Protein AF-A0A932EL32-F1 (afdb_monomer_lite)

Structure (mmCIF, N/CA/C/O backbone):
data_AF-A0A932EL32-F1
#
_entry.id   AF-A0A932EL32-F1
#
loop_
_atom_site.group_PDB
_atom_site.id
_atom_site.type_symbol
_atom_site.label_atom_id
_atom_site.label_alt_id
_atom_site.label_comp_id
_atom_site.label_asym_id
_atom_site.label_entity_id
_atom_site.label_seq_id
_atom_site.pdbx_PDB_ins_code
_atom_site.Cartn_x
_atom_site.Cartn_y
_atom_site.Cartn_z
_atom_site.occupancy
_atom_site.B_iso_or_equiv
_atom_site.auth_seq_id
_atom_site.auth_comp_id
_atom_site.auth_asym_id
_atom_site.auth_atom_id
_atom_site.pdbx_PDB_model_num
ATOM 1 N N . MET A 1 1 ? -5.445 -4.408 16.169 1.00 90.12 1 MET A N 1
ATOM 2 C CA . MET A 1 1 ? -6.306 -3.646 15.232 1.00 90.12 1 MET A CA 1
ATOM 3 C C . MET A 1 1 ? -6.208 -4.266 13.842 1.00 90.12 1 MET A C 1
ATOM 5 O O . MET A 1 1 ? -5.238 -4.963 13.579 1.00 90.12 1 MET A O 1
ATOM 9 N N . LYS A 1 2 ? -7.205 -4.061 12.970 1.00 89.75 2 LYS A N 1
ATOM 10 C CA . LYS A 1 2 ? -7.110 -4.431 11.548 1.00 89.75 2 LYS A CA 1
ATOM 11 C C . LYS A 1 2 ? -6.819 -3.185 10.725 1.00 89.75 2 LYS A C 1
ATOM 13 O O . LYS A 1 2 ? -7.585 -2.228 10.803 1.00 89.75 2 LYS A O 1
ATOM 18 N N . ILE A 1 3 ? -5.738 -3.203 9.954 1.00 90.81 3 ILE A N 1
ATOM 19 C CA . ILE A 1 3 ? -5.287 -2.069 9.146 1.00 90.81 3 ILE A CA 1
ATOM 20 C C . ILE A 1 3 ? -5.309 -2.483 7.677 1.00 90.81 3 ILE A C 1
ATOM 22 O O . ILE A 1 3 ? -4.578 -3.377 7.256 1.00 90.81 3 ILE A O 1
ATOM 26 N N . GLY A 1 4 ? -6.161 -1.828 6.892 1.00 90.62 4 GLY A N 1
ATOM 27 C CA . GLY A 1 4 ? -6.173 -1.966 5.440 1.00 90.62 4 GLY A CA 1
ATOM 28 C C . GLY A 1 4 ? -5.392 -0.833 4.786 1.00 90.62 4 GLY A C 1
ATOM 29 O O . GLY A 1 4 ? -5.727 0.328 5.002 1.00 90.62 4 GLY A O 1
ATOM 30 N N . ILE A 1 5 ? -4.383 -1.156 3.977 1.00 91.25 5 ILE A N 1
ATOM 31 C CA . ILE A 1 5 ? -3.549 -0.167 3.279 1.00 91.25 5 ILE A CA 1
ATOM 32 C C . ILE A 1 5 ? -3.754 -0.310 1.771 1.00 91.25 5 ILE A C 1
ATOM 34 O O . ILE A 1 5 ? -3.609 -1.400 1.218 1.00 91.25 5 ILE A O 1
ATOM 38 N N . ASP A 1 6 ? -4.069 0.793 1.090 1.00 90.94 6 ASP A N 1
ATOM 39 C CA . ASP A 1 6 ? -4.082 0.839 -0.374 1.00 90.94 6 ASP A CA 1
ATOM 40 C C . ASP A 1 6 ? -2.641 0.848 -0.901 1.00 90.94 6 ASP A C 1
ATOM 42 O O . ASP A 1 6 ? -1.943 1.858 -0.853 1.00 90.94 6 ASP A O 1
ATOM 46 N N . ALA A 1 7 ? -2.202 -0.307 -1.391 1.00 91.38 7 ALA A N 1
ATOM 47 C CA . ALA A 1 7 ? -0.885 -0.547 -1.962 1.00 91.38 7 ALA A CA 1
ATOM 48 C C . ALA A 1 7 ? -0.936 -0.611 -3.499 1.00 91.38 7 ALA A C 1
ATOM 50 O O . ALA A 1 7 ? -0.020 -1.132 -4.130 1.00 91.38 7 ALA A O 1
ATOM 51 N N . SER A 1 8 ? -1.981 -0.060 -4.133 1.00 88.56 8 SER A N 1
ATOM 52 C CA . SER A 1 8 ? -2.166 -0.122 -5.592 1.00 88.56 8 SER A CA 1
ATOM 53 C C . SER A 1 8 ? -1.082 0.585 -6.420 1.00 88.56 8 SER A C 1
ATOM 55 O O . SER A 1 8 ? -1.091 0.454 -7.641 1.00 88.56 8 SER A O 1
ATOM 57 N N . ARG A 1 9 ? -0.166 1.318 -5.771 1.00 87.25 9 ARG A N 1
ATOM 58 C CA . ARG A 1 9 ? 1.004 1.993 -6.367 1.00 87.25 9 ARG A CA 1
ATOM 59 C C . ARG A 1 9 ? 2.344 1.557 -5.764 1.00 87.25 9 ARG A C 1
ATOM 61 O O . ARG A 1 9 ? 3.354 2.212 -5.983 1.00 87.25 9 ARG A O 1
ATOM 68 N N . TYR A 1 10 ? 2.343 0.514 -4.937 1.00 83.56 10 TYR A N 1
ATOM 69 C CA . TYR A 1 10 ? 3.474 0.186 -4.071 1.00 83.56 10 TYR A CA 1
ATOM 70 C C . TYR A 1 10 ? 4.678 -0.413 -4.812 1.00 83.56 10 TYR A C 1
ATOM 72 O O . TYR A 1 10 ? 5.763 -0.378 -4.262 1.00 83.56 10 TYR A O 1
ATOM 80 N N . ALA A 1 11 ? 4.539 -0.935 -6.031 1.00 74.12 11 ALA A N 1
ATOM 81 C CA . ALA A 1 11 ? 5.648 -1.556 -6.765 1.00 74.12 11 ALA A CA 1
ATOM 82 C C . ALA A 1 11 ? 5.370 -1.577 -8.277 1.00 74.12 11 ALA A C 1
ATOM 84 O O . ALA A 1 11 ? 5.360 -2.632 -8.897 1.00 74.12 11 ALA A O 1
ATOM 85 N N . ASP A 1 12 ? 5.054 -0.418 -8.855 1.00 78.75 12 ASP A N 1
ATOM 86 C CA . ASP A 1 12 ? 4.825 -0.313 -10.301 1.00 78.75 12 ASP A CA 1
ATOM 87 C C . ASP A 1 12 ? 6.167 -0.388 -11.054 1.00 78.75 12 ASP A C 1
ATOM 89 O O . ASP A 1 12 ? 7.103 0.340 -10.716 1.00 78.75 12 ASP A O 1
ATOM 93 N N . GLU A 1 13 ? 6.266 -1.233 -12.086 1.00 74.94 13 GLU A N 1
ATOM 94 C CA . GLU A 1 13 ? 7.459 -1.338 -12.946 1.00 74.94 13 GLU A CA 1
ATOM 95 C C . GLU A 1 13 ? 7.820 0.001 -13.611 1.00 74.94 13 GLU A C 1
ATOM 97 O O . GLU A 1 13 ? 8.980 0.255 -13.936 1.00 74.94 13 GLU A O 1
ATOM 102 N N . LYS A 1 14 ? 6.829 0.884 -13.796 1.00 80.56 14 LYS A N 1
ATOM 103 C CA . LYS A 1 14 ? 6.990 2.230 -14.364 1.00 80.56 14 LYS A CA 1
ATOM 104 C C . LYS A 1 14 ? 6.810 3.306 -13.295 1.00 80.56 14 LYS A C 1
ATOM 106 O O . LYS A 1 14 ? 6.098 4.289 -13.507 1.00 80.56 14 LYS A O 1
ATOM 111 N N . ALA A 1 15 ? 7.446 3.116 -12.141 1.00 80.12 15 ALA A N 1
ATOM 112 C CA . ALA A 1 15 ? 7.334 4.030 -11.012 1.00 80.12 15 ALA A CA 1
ATOM 113 C C . ALA A 1 15 ? 7.717 5.476 -11.379 1.00 80.12 15 ALA A C 1
ATOM 115 O O . ALA A 1 15 ? 8.838 5.759 -11.808 1.00 80.12 15 ALA A O 1
ATOM 116 N N . THR A 1 16 ? 6.792 6.411 -11.144 1.00 85.94 16 THR A N 1
ATOM 117 C CA . THR A 1 16 ? 7.073 7.852 -11.132 1.00 85.94 16 THR A CA 1
ATOM 118 C C . THR A 1 16 ? 7.277 8.327 -9.690 1.00 85.94 16 THR A C 1
ATOM 120 O O . THR A 1 16 ? 7.287 7.529 -8.751 1.00 85.94 16 THR A O 1
ATOM 123 N N . GLY A 1 17 ? 7.422 9.638 -9.471 1.00 85.81 17 GLY A N 1
ATOM 124 C CA . GLY A 1 17 ? 7.597 10.194 -8.124 1.00 85.81 17 GLY A CA 1
ATOM 125 C C . GLY A 1 17 ? 6.494 9.798 -7.129 1.00 85.81 17 GLY A C 1
ATOM 126 O O . GLY A 1 17 ? 6.774 9.634 -5.944 1.00 85.81 17 GLY A O 1
ATOM 127 N N . VAL A 1 18 ? 5.254 9.582 -7.589 1.00 87.94 18 VAL A N 1
ATOM 128 C CA . VAL A 1 18 ? 4.139 9.206 -6.699 1.00 87.94 18 VAL A CA 1
ATOM 129 C C . VAL A 1 18 ? 4.225 7.745 -6.254 1.00 87.94 18 VAL A C 1
ATOM 131 O O . VAL A 1 18 ? 3.936 7.429 -5.099 1.00 87.94 18 VAL A O 1
ATOM 134 N N . GLU A 1 19 ? 4.625 6.847 -7.149 1.00 89.00 19 GLU A N 1
ATOM 135 C CA . GLU A 1 19 ? 4.834 5.432 -6.842 1.00 89.00 19 GLU A CA 1
ATOM 136 C C . GLU A 1 19 ? 6.030 5.272 -5.893 1.00 89.00 19 GLU A C 1
ATOM 138 O O . GLU A 1 19 ? 5.906 4.588 -4.878 1.00 89.00 19 GLU A O 1
ATOM 143 N N . TRP A 1 20 ? 7.125 6.011 -6.118 1.00 89.94 20 TRP A N 1
ATOM 144 C CA . TRP A 1 20 ? 8.254 6.077 -5.179 1.00 89.94 20 TRP A CA 1
ATOM 145 C C . TRP A 1 20 ? 7.830 6.562 -3.795 1.00 89.94 20 TRP A C 1
ATOM 147 O O . TRP A 1 20 ? 8.156 5.941 -2.783 1.00 89.94 20 TRP A O 1
ATOM 157 N N . TYR A 1 21 ? 7.053 7.643 -3.734 1.00 91.00 21 TYR A N 1
ATOM 158 C CA . TYR A 1 21 ? 6.531 8.155 -2.471 1.00 91.00 21 TYR A CA 1
ATOM 159 C C . TYR A 1 21 ? 5.666 7.114 -1.746 1.00 91.00 21 TYR A C 1
ATOM 161 O O . TYR A 1 21 ? 5.838 6.882 -0.548 1.00 91.00 21 TYR A O 1
ATOM 169 N N . SER A 1 22 ? 4.793 6.425 -2.487 1.00 90.44 22 SER A N 1
ATOM 170 C CA . SER A 1 22 ? 3.946 5.350 -1.956 1.00 90.44 22 SER A CA 1
ATOM 171 C C . SER A 1 22 ? 4.786 4.189 -1.412 1.00 90.44 22 SER A C 1
ATOM 173 O O . SER A 1 22 ? 4.541 3.726 -0.298 1.00 90.44 22 SER A O 1
ATOM 175 N N . TRP A 1 23 ? 5.811 3.759 -2.155 1.00 90.69 23 TRP A N 1
ATOM 176 C CA . TRP A 1 23 ? 6.754 2.719 -1.738 1.00 90.69 23 TRP A CA 1
ATOM 177 C C . TRP A 1 23 ? 7.451 3.090 -0.424 1.00 90.69 23 TRP A C 1
ATOM 179 O O . TRP A 1 23 ? 7.440 2.310 0.532 1.00 90.69 23 TRP A O 1
ATOM 189 N N . HIS A 1 24 ? 8.012 4.302 -0.337 1.00 92.06 24 HIS A N 1
ATOM 190 C CA . HIS A 1 24 ? 8.744 4.758 0.848 1.00 92.06 24 HIS A CA 1
ATOM 191 C C . HIS A 1 24 ? 7.846 4.897 2.079 1.00 92.06 24 HIS A C 1
ATOM 193 O O . HIS A 1 24 ? 8.241 4.458 3.164 1.00 92.06 24 HIS A O 1
ATOM 199 N N . ILE A 1 25 ? 6.643 5.463 1.929 1.00 93.50 25 ILE A N 1
ATOM 200 C CA . ILE A 1 25 ? 5.696 5.583 3.043 1.00 93.50 25 ILE A CA 1
ATOM 201 C C . ILE A 1 25 ? 5.283 4.215 3.539 1.00 93.50 25 ILE A C 1
ATOM 203 O O . ILE A 1 25 ? 5.391 3.960 4.734 1.00 93.50 25 ILE A O 1
ATOM 207 N N . ILE A 1 26 ? 4.810 3.342 2.649 1.00 92.25 26 ILE A N 1
ATOM 208 C CA . ILE A 1 26 ? 4.265 2.050 3.063 1.00 92.25 26 ILE A CA 1
ATOM 209 C C . ILE A 1 26 ? 5.368 1.236 3.741 1.00 92.25 26 ILE A C 1
ATOM 211 O O . ILE A 1 26 ? 5.145 0.711 4.824 1.00 92.25 26 ILE A O 1
ATOM 215 N N . ASN A 1 27 ? 6.592 1.222 3.206 1.00 92.00 27 ASN A N 1
ATOM 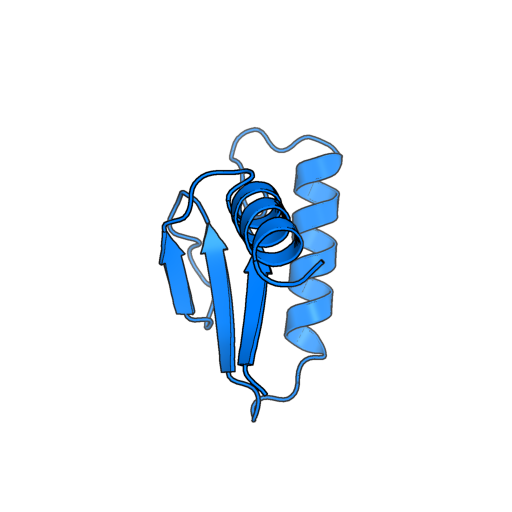216 C CA . ASN A 1 27 ? 7.709 0.548 3.872 1.00 92.00 27 ASN A CA 1
ATOM 217 C C . ASN A 1 27 ? 8.048 1.129 5.244 1.00 92.00 27 ASN A C 1
ATOM 219 O O . ASN A 1 27 ? 8.369 0.382 6.166 1.00 92.00 27 ASN A O 1
ATOM 223 N N . SER A 1 28 ? 7.998 2.450 5.392 1.00 94.06 28 SER A N 1
ATOM 224 C CA . SER A 1 28 ? 8.262 3.098 6.680 1.00 94.06 28 SER A CA 1
ATOM 225 C C . SER A 1 28 ? 7.146 2.809 7.682 1.00 94.06 28 SER A C 1
ATOM 227 O O . SER A 1 28 ? 7.420 2.521 8.843 1.00 94.06 28 SER A O 1
ATOM 229 N N . LEU A 1 29 ? 5.897 2.802 7.217 1.00 93.00 29 LEU A N 1
ATOM 230 C CA . LEU A 1 29 ? 4.717 2.498 8.013 1.00 93.00 29 LEU A CA 1
ATOM 231 C C . LEU A 1 29 ? 4.729 1.043 8.501 1.00 93.00 29 LEU A C 1
ATOM 233 O O . LEU A 1 29 ? 4.538 0.783 9.684 1.00 93.00 29 LEU A O 1
ATOM 237 N N . LEU A 1 30 ? 5.023 0.090 7.618 1.00 91.00 30 LEU A N 1
ATOM 238 C CA . LEU A 1 30 ? 5.081 -1.331 7.966 1.00 91.00 30 LEU A CA 1
ATOM 239 C C . LEU A 1 30 ? 6.155 -1.638 9.022 1.00 91.00 30 LEU A C 1
ATOM 241 O O . LEU A 1 30 ? 5.959 -2.523 9.849 1.00 91.00 30 LEU A O 1
ATOM 245 N N . LYS A 1 31 ? 7.254 -0.870 9.058 1.00 92.31 31 LYS A N 1
ATOM 246 C CA . LYS A 1 31 ? 8.302 -1.004 10.086 1.00 92.31 31 LYS A CA 1
ATOM 247 C C . LYS A 1 31 ? 7.860 -0.559 11.481 1.00 92.31 31 LYS A C 1
ATOM 249 O O . LYS A 1 31 ? 8.420 -1.049 12.457 1.00 92.31 31 LYS A O 1
ATOM 254 N N . ILE A 1 32 ? 6.914 0.377 11.578 1.00 94.25 32 ILE A N 1
ATOM 255 C CA . ILE A 1 32 ? 6.467 0.940 12.863 1.00 94.25 32 ILE A CA 1
ATOM 256 C C . ILE A 1 32 ? 5.171 0.308 13.378 1.00 94.25 32 ILE A C 1
ATOM 258 O O . ILE A 1 32 ? 4.873 0.438 14.564 1.00 94.25 32 ILE A O 1
ATOM 262 N N . ILE A 1 33 ? 4.400 -0.368 12.519 1.00 92.44 33 ILE A N 1
ATOM 263 C CA . ILE A 1 33 ? 3.172 -1.048 12.938 1.00 92.44 33 ILE A CA 1
ATOM 264 C C . ILE A 1 33 ? 3.522 -2.201 13.902 1.00 92.44 33 ILE A C 1
ATOM 266 O O . ILE A 1 33 ? 4.351 -3.055 13.563 1.00 92.44 33 ILE A O 1
ATOM 270 N N . PRO A 1 34 ? 2.888 -2.271 15.089 1.00 93.69 34 PRO A N 1
ATOM 271 C CA . PRO A 1 34 ? 3.054 -3.390 16.008 1.00 93.69 34 PRO A CA 1
ATOM 272 C C . PRO A 1 34 ? 2.720 -4.731 15.349 1.00 93.69 34 PRO A C 1
ATOM 274 O O . PRO A 1 34 ? 1.695 -4.878 14.690 1.00 93.69 34 PRO A O 1
ATOM 277 N N . LYS A 1 35 ? 3.532 -5.765 15.602 1.00 88.88 35 LYS A N 1
ATOM 278 C CA . LYS A 1 35 ? 3.294 -7.122 15.065 1.00 88.88 35 LYS A CA 1
ATOM 279 C C . LYS A 1 35 ? 1.982 -7.765 15.537 1.00 88.88 35 LYS A C 1
ATOM 281 O O . LYS A 1 35 ? 1.558 -8.762 14.966 1.00 88.88 35 LYS A O 1
ATOM 286 N N . SER A 1 36 ? 1.374 -7.232 16.596 1.00 93.06 36 SER A N 1
ATOM 287 C CA . SER A 1 36 ? 0.063 -7.652 17.098 1.00 93.06 36 SER A CA 1
ATOM 288 C C . SER A 1 36 ? -1.107 -7.164 16.235 1.00 93.06 36 SER A C 1
ATOM 290 O O . SER A 1 36 ? -2.234 -7.615 16.439 1.00 93.06 36 SER A O 1
ATOM 292 N N . ASP A 1 37 ? -0.872 -6.229 15.312 1.00 92.44 37 ASP A N 1
ATOM 293 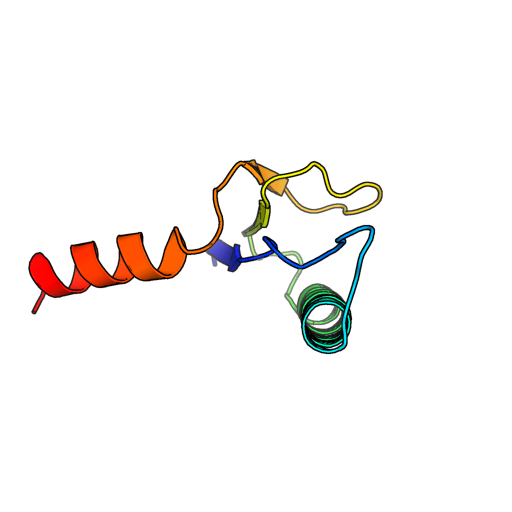C CA . ASP A 1 37 ? -1.888 -5.739 14.386 1.00 92.44 37 ASP A CA 1
ATOM 294 C C . ASP A 1 37 ? -1.943 -6.587 13.110 1.00 92.44 37 ASP A C 1
ATOM 296 O O . ASP A 1 37 ? -0.927 -7.015 12.567 1.00 92.44 37 ASP A O 1
ATOM 300 N N . ASP A 1 38 ? -3.161 -6.810 12.617 1.00 91.75 38 ASP A N 1
ATOM 301 C CA . ASP A 1 38 ? -3.419 -7.534 11.374 1.00 91.75 38 ASP A CA 1
ATOM 302 C C . ASP A 1 38 ? -3.429 -6.532 10.215 1.00 91.75 38 ASP A C 1
ATOM 304 O O . ASP A 1 38 ? -4.311 -5.670 10.124 1.00 91.75 38 ASP A O 1
ATOM 308 N N . VAL A 1 39 ? -2.415 -6.617 9.356 1.00 92.75 39 VAL A N 1
ATOM 309 C CA . VAL A 1 39 ? -2.208 -5.691 8.241 1.00 92.75 39 VAL A CA 1
ATOM 310 C C . VAL A 1 39 ? -2.494 -6.390 6.921 1.00 92.75 39 VAL A C 1
ATOM 312 O O . VAL A 1 39 ? -1.930 -7.443 6.613 1.00 92.75 39 VAL A O 1
ATOM 315 N N . VAL A 1 40 ? -3.331 -5.751 6.106 1.00 92.00 40 VAL A N 1
ATOM 316 C CA . VAL A 1 40 ? -3.677 -6.208 4.761 1.00 92.00 40 VAL A CA 1
ATOM 317 C C . VAL A 1 40 ? -3.317 -5.135 3.742 1.00 92.00 40 VAL A C 1
ATOM 319 O O . VAL A 1 40 ? -3.794 -4.000 3.820 1.00 92.00 40 VAL A O 1
ATOM 322 N N . LEU A 1 41 ? -2.504 -5.513 2.758 1.00 92.00 41 LEU A N 1
ATOM 323 C CA . LEU A 1 41 ? -2.149 -4.675 1.620 1.00 92.00 41 LEU A CA 1
ATOM 324 C C . LEU A 1 41 ? -3.099 -4.956 0.455 1.00 92.00 41 LEU A C 1
ATOM 326 O O . LEU A 1 41 ? -3.262 -6.098 0.028 1.00 92.00 41 LEU A O 1
ATOM 330 N N . TYR A 1 42 ? -3.711 -3.911 -0.087 1.00 92.00 42 TYR A N 1
ATOM 331 C CA . TYR A 1 42 ? -4.593 -4.007 -1.243 1.00 92.00 42 TYR A CA 1
ATOM 332 C C . TYR A 1 42 ? -3.856 -3.549 -2.495 1.00 92.00 42 TYR A C 1
ATOM 334 O O . TYR A 1 42 ? -3.609 -2.358 -2.662 1.00 92.00 42 TYR A O 1
ATOM 342 N N . SER A 1 43 ? -3.517 -4.478 -3.383 1.00 89.75 43 SER A N 1
ATOM 343 C CA . SER A 1 43 ? -2.795 -4.185 -4.627 1.00 89.75 43 SER A CA 1
ATOM 344 C C . SER A 1 43 ? -3.463 -4.866 -5.816 1.00 89.75 43 SER A C 1
ATOM 346 O O . SER A 1 43 ? -4.246 -5.797 -5.651 1.00 89.75 43 SER A O 1
ATOM 348 N N . ARG A 1 44 ? -3.184 -4.404 -7.036 1.00 85.69 44 ARG A N 1
ATOM 349 C CA . ARG A 1 44 ? -3.617 -5.115 -8.250 1.00 85.69 44 ARG A CA 1
ATOM 350 C C . ARG A 1 44 ? -2.791 -6.374 -8.482 1.00 85.69 44 ARG A C 1
ATOM 352 O O . ARG A 1 44 ? -3.330 -7.386 -8.931 1.00 85.69 44 ARG A O 1
ATOM 359 N N . GLU A 1 45 ? -1.512 -6.288 -8.154 1.00 84.12 45 GLU A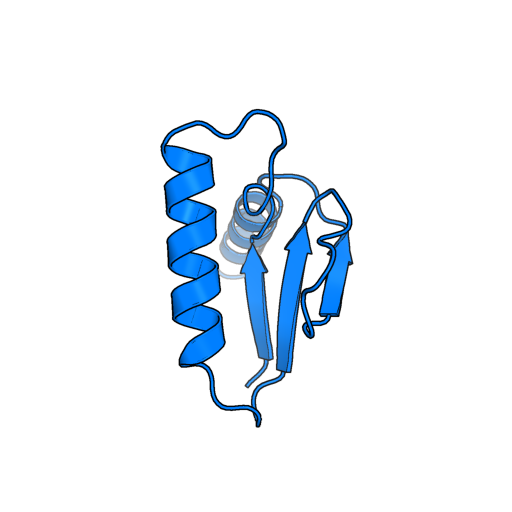 N 1
ATOM 360 C CA . GLU A 1 45 ? -0.502 -7.297 -8.441 1.00 84.12 45 GLU A CA 1
ATOM 361 C C . GLU A 1 45 ? 0.055 -7.877 -7.145 1.00 84.12 45 GLU A C 1
ATOM 363 O O . GLU A 1 45 ? -0.085 -7.290 -6.065 1.00 84.12 45 GLU A O 1
ATOM 368 N N . ALA A 1 46 ? 0.639 -9.069 -7.252 1.00 80.12 46 ALA A N 1
ATOM 369 C CA .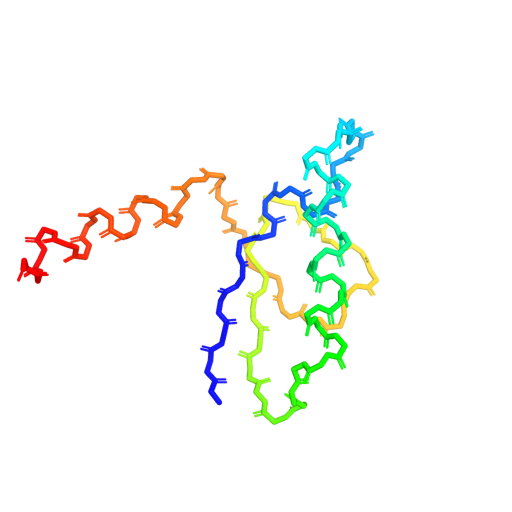 ALA A 1 46 ? 1.377 -9.642 -6.143 1.00 80.12 46 ALA A CA 1
ATOM 370 C C . ALA A 1 46 ? 2.607 -8.772 -5.873 1.00 80.12 46 ALA A C 1
ATOM 372 O O . ALA A 1 46 ? 3.279 -8.326 -6.795 1.00 80.12 46 ALA A O 1
ATOM 373 N N . ILE A 1 47 ? 2.875 -8.524 -4.600 1.00 82.06 47 ILE A N 1
ATOM 374 C CA . ILE A 1 47 ? 4.048 -7.782 -4.162 1.00 82.06 47 ILE A CA 1
ATOM 375 C C . ILE A 1 47 ? 5.010 -8.821 -3.598 1.00 82.06 47 ILE A C 1
ATOM 377 O O . ILE A 1 47 ? 4.789 -9.351 -2.507 1.00 82.06 47 ILE A O 1
ATOM 381 N N . GLU A 1 48 ? 6.042 -9.155 -4.363 1.00 75.69 48 GLU A N 1
ATOM 382 C CA . GLU A 1 48 ? 7.040 -10.132 -3.936 1.00 75.69 48 GLU A CA 1
ATOM 383 C C . GLU A 1 48 ? 7.843 -9.620 -2.729 1.00 75.69 48 GLU A C 1
ATOM 385 O O . GLU A 1 48 ? 8.100 -8.425 -2.578 1.00 75.69 48 GLU A O 1
ATOM 390 N N . GLY A 1 49 ? 8.220 -10.536 -1.833 1.00 74.75 49 GLY A N 1
ATOM 391 C CA . GLY A 1 49 ? 9.074 -10.227 -0.681 1.00 74.75 49 GLY A CA 1
ATOM 392 C C . GLY A 1 49 ? 8.396 -9.508 0.494 1.00 74.75 49 GLY A C 1
ATOM 393 O O . GLY A 1 49 ? 9.082 -9.181 1.461 1.00 74.75 49 GLY A O 1
ATOM 394 N N . GLN A 1 50 ? 7.078 -9.278 0.463 1.00 75.50 50 GLN A N 1
ATOM 395 C CA . GLN A 1 50 ? 6.352 -8.704 1.602 1.00 75.50 50 GLN A CA 1
ATOM 396 C C . GLN A 1 50 ? 5.777 -9.786 2.533 1.00 75.50 50 GLN A C 1
ATOM 398 O O . GLN A 1 50 ? 5.089 -10.689 2.061 1.00 75.50 50 GLN A O 1
ATOM 403 N N . PRO A 1 51 ? 5.985 -9.689 3.863 1.00 74.75 51 PRO A N 1
ATOM 404 C CA . PRO A 1 51 ? 5.471 -10.668 4.826 1.00 74.75 51 PRO A CA 1
ATOM 405 C C . PRO A 1 51 ? 3.976 -10.480 5.143 1.00 74.75 51 PRO A C 1
ATOM 407 O O . PRO A 1 51 ? 3.411 -11.237 5.929 1.00 74.75 51 PRO A O 1
ATOM 410 N N . TYR A 1 52 ? 3.340 -9.453 4.573 1.00 82.75 52 TYR A N 1
ATOM 411 C CA . TYR A 1 52 ? 1.958 -9.078 4.861 1.00 82.75 52 TYR A CA 1
ATOM 412 C C . TYR A 1 52 ? 0.975 -9.714 3.882 1.00 82.75 52 TYR A C 1
ATOM 414 O O . TYR A 1 52 ? 1.300 -10.003 2.732 1.00 82.75 52 TYR A O 1
ATOM 422 N N . LYS A 1 53 ? -0.271 -9.893 4.328 1.00 85.69 53 LYS A N 1
ATOM 423 C CA . LYS A 1 53 ? -1.337 -10.451 3.497 1.00 85.69 53 LYS A CA 1
ATOM 424 C C . LYS A 1 53 ? -1.698 -9.480 2.374 1.00 85.69 53 LYS A C 1
ATOM 426 O O . LYS A 1 53 ? -2.026 -8.326 2.638 1.00 85.69 53 LYS A O 1
ATOM 431 N N . ILE A 1 54 ? -1.708 -9.968 1.135 1.00 87.88 54 ILE A N 1
ATOM 432 C CA . ILE A 1 54 ? -2.044 -9.166 -0.047 1.00 87.88 54 ILE A CA 1
ATOM 433 C C . ILE A 1 54 ? -3.413 -9.590 -0.575 1.00 87.88 54 ILE A C 1
ATOM 435 O O . ILE A 1 54 ? -3.641 -10.765 -0.867 1.00 87.88 54 ILE A O 1
ATOM 439 N N . LEU A 1 55 ? -4.329 -8.632 -0.717 1.00 89.69 55 LEU A N 1
ATOM 440 C CA . LEU A 1 55 ? -5.623 -8.829 -1.364 1.00 89.69 55 LEU A CA 1
ATOM 441 C C . LEU A 1 55 ? -5.689 -8.059 -2.679 1.00 89.69 55 LEU A C 1
ATOM 443 O O . LEU A 1 55 ? -5.268 -6.906 -2.771 1.00 89.69 55 LEU A O 1
ATOM 447 N N . LYS A 1 56 ? -6.267 -8.699 -3.700 1.00 88.56 56 LYS A N 1
ATOM 448 C CA . LYS A 1 56 ? -6.434 -8.074 -5.009 1.00 88.56 56 LYS A CA 1
ATOM 449 C C . LYS A 1 56 ? -7.502 -6.988 -4.953 1.00 88.56 56 LYS A C 1
ATOM 451 O O . LYS A 1 56 ? -8.664 -7.277 -4.673 1.00 88.56 56 LYS A O 1
ATOM 456 N N . ALA A 1 57 ? -7.130 -5.758 -5.287 1.00 88.38 57 ALA A N 1
ATOM 457 C CA . ALA A 1 57 ? -8.067 -4.654 -5.437 1.00 88.38 57 ALA A CA 1
ATOM 458 C C . ALA A 1 57 ? -7.667 -3.728 -6.586 1.00 88.38 57 ALA A C 1
ATOM 460 O O . ALA A 1 57 ? -6.490 -3.498 -6.863 1.00 88.38 57 ALA A O 1
ATOM 461 N N . LYS A 1 58 ? -8.667 -3.169 -7.272 1.00 86.00 58 LYS A N 1
ATOM 462 C CA . LYS A 1 58 ? -8.435 -2.164 -8.314 1.00 86.00 58 LYS A CA 1
ATOM 463 C C . LYS A 1 58 ? -8.151 -0.811 -7.663 1.00 86.00 58 LYS A C 1
ATOM 465 O O . LYS A 1 58 ? -8.751 -0.473 -6.650 1.00 86.00 58 LYS A O 1
ATOM 470 N N . ARG A 1 59 ? -7.289 -0.005 -8.286 1.00 82.31 59 ARG A N 1
ATOM 471 C CA . ARG A 1 59 ? -7.070 1.399 -7.904 1.00 82.31 59 ARG A CA 1
ATOM 472 C C . ARG A 1 59 ? -8.400 2.136 -7.696 1.00 82.31 59 ARG A C 1
ATOM 474 O O . ARG A 1 59 ? -9.343 1.908 -8.452 1.00 82.31 59 ARG A O 1
ATOM 481 N N . PHE A 1 60 ? -8.427 3.021 -6.699 1.00 85.88 60 PHE A N 1
ATOM 482 C CA . PHE A 1 60 ? -9.599 3.795 -6.267 1.00 85.88 60 PHE A CA 1
ATOM 483 C C . PHE A 1 60 ? -10.733 2.987 -5.617 1.00 85.88 60 PHE A C 1
ATOM 485 O O . PHE A 1 60 ? -11.799 3.547 -5.355 1.00 85.88 60 PHE A O 1
ATOM 492 N N . TRP A 1 61 ? -10.522 1.705 -5.291 1.00 85.56 61 TRP A N 1
ATOM 493 C CA . TRP A 1 61 ? -11.504 0.946 -4.509 1.00 85.56 61 TRP A CA 1
ATOM 494 C C . TRP A 1 61 ? -11.791 1.609 -3.154 1.00 85.56 61 TRP A C 1
ATOM 496 O O . TRP A 1 61 ? -12.935 1.599 -2.712 1.00 85.56 61 TRP A O 1
ATOM 506 N N . THR A 1 62 ? -10.781 2.232 -2.538 1.00 87.50 62 THR A N 1
ATOM 507 C CA . THR A 1 62 ? -10.883 2.975 -1.275 1.00 87.50 62 THR A CA 1
ATOM 508 C C . THR A 1 62 ? -11.834 4.158 -1.385 1.00 87.50 62 THR A C 1
ATOM 510 O O . THR A 1 62 ? -12.747 4.277 -0.575 1.00 87.50 62 THR A O 1
ATOM 513 N N . LEU A 1 63 ? -11.690 4.986 -2.425 1.00 88.88 63 LEU A N 1
ATOM 514 C CA . LEU A 1 63 ? -12.608 6.099 -2.695 1.00 88.88 63 LEU A CA 1
ATOM 515 C C . LEU A 1 63 ? -14.035 5.605 -2.943 1.00 88.88 63 LEU A C 1
ATOM 517 O O . LEU A 1 63 ? -14.985 6.198 -2.437 1.00 88.88 63 LEU A O 1
ATOM 521 N N . GLY A 1 64 ? -14.194 4.513 -3.697 1.00 90.44 64 GLY A N 1
ATOM 522 C CA . GLY A 1 64 ? -15.505 3.914 -3.948 1.00 90.44 64 GLY A CA 1
ATOM 523 C C . GLY A 1 64 ? -16.158 3.368 -2.676 1.00 90.44 64 GLY A C 1
ATOM 524 O O . GLY A 1 64 ? -17.340 3.612 -2.435 1.00 90.44 64 GLY A O 1
ATOM 525 N N . ALA A 1 65 ? -15.387 2.668 -1.841 1.00 87.94 65 ALA A N 1
ATOM 526 C CA . ALA A 1 65 ? -15.841 2.146 -0.558 1.00 87.94 65 ALA A CA 1
ATOM 527 C C . ALA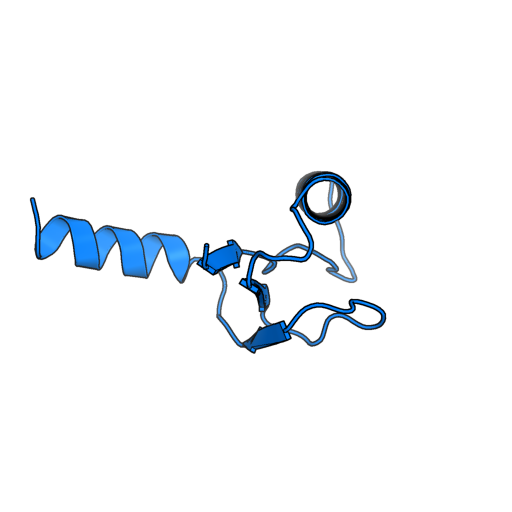 A 1 65 ? -16.226 3.282 0.398 1.00 87.94 65 ALA A C 1
ATOM 529 O O . ALA A 1 65 ? -17.330 3.265 0.933 1.00 87.94 65 ALA A O 1
ATOM 530 N N . LEU A 1 66 ? -15.373 4.303 0.529 1.00 89.06 66 LEU A N 1
ATOM 531 C CA . LEU A 1 66 ? -15.644 5.491 1.338 1.00 89.06 66 LEU A CA 1
ATOM 532 C C . LEU A 1 66 ? -16.899 6.225 0.856 1.00 89.06 66 LEU A C 1
ATOM 534 O O . LEU A 1 66 ? -17.778 6.526 1.651 1.00 89.06 66 LEU A O 1
ATOM 538 N N . SER A 1 67 ? -17.031 6.441 -0.455 1.00 94.00 67 SER A N 1
ATOM 539 C CA . SER A 1 67 ? -18.215 7.089 -1.037 1.00 94.00 67 SER A CA 1
ATOM 540 C C . SER A 1 67 ? -19.499 6.312 -0.737 1.00 94.00 67 SER A C 1
ATOM 542 O O . SER A 1 67 ? -20.550 6.906 -0.507 1.00 94.00 67 SER A O 1
ATOM 544 N N . LYS A 1 68 ? -19.437 4.974 -0.746 1.00 94.31 68 LYS A N 1
ATOM 545 C CA . LYS A 1 68 ? -20.573 4.118 -0.385 1.00 94.31 68 LYS A CA 1
ATOM 546 C C . LYS A 1 68 ? -20.898 4.216 1.104 1.00 94.31 68 LYS A C 1
ATOM 548 O O . LYS A 1 68 ? -22.075 4.229 1.452 1.00 94.31 68 LYS A O 1
ATOM 553 N N . GLU A 1 69 ? -19.874 4.285 1.945 1.00 93.75 69 GLU A N 1
ATOM 554 C CA . GLU A 1 69 ? -20.023 4.411 3.392 1.00 93.75 69 GLU A CA 1
ATOM 555 C C . GLU A 1 69 ? -20.669 5.744 3.767 1.00 93.75 69 GLU A C 1
ATOM 557 O O . GLU A 1 69 ? -21.698 5.738 4.428 1.00 93.75 69 GLU A O 1
ATOM 562 N N . MET A 1 70 ? -20.176 6.860 3.224 1.00 96.06 70 MET A N 1
ATOM 563 C CA . MET A 1 70 ? -20.759 8.194 3.430 1.00 96.06 70 MET A CA 1
ATOM 564 C C . MET A 1 70 ? -22.218 8.288 2.963 1.00 96.06 70 MET A C 1
ATOM 566 O O . MET A 1 70 ? -23.001 9.051 3.508 1.00 96.06 70 MET A O 1
ATOM 570 N N . ARG A 1 71 ? -22.617 7.515 1.943 1.00 95.25 71 ARG A N 1
ATOM 571 C CA . ARG A 1 71 ? -24.028 7.450 1.520 1.00 95.25 71 ARG A CA 1
ATOM 572 C C . ARG A 1 71 ? -24.902 6.641 2.473 1.00 95.25 71 ARG A C 1
ATOM 574 O O . ARG A 1 71 ? -26.093 6.916 2.561 1.00 95.25 71 ARG A O 1
ATOM 581 N N . LYS A 1 72 ? -24.353 5.599 3.102 1.00 96.31 72 LYS A N 1
ATOM 582 C CA . LYS A 1 72 ? -25.081 4.765 4.070 1.00 96.31 72 LYS A CA 1
ATOM 583 C C . LYS A 1 72 ? -25.171 5.429 5.441 1.00 96.31 72 LYS A C 1
ATOM 585 O O . LYS A 1 72 ? -26.201 5.298 6.089 1.00 96.31 72 LYS A O 1
ATOM 590 N N . ASN A 1 73 ? -24.099 6.102 5.844 1.00 93.94 73 ASN A N 1
ATOM 591 C CA . ASN A 1 73 ? -23.900 6.737 7.139 1.00 93.94 73 ASN A CA 1
ATOM 592 C C . ASN A 1 73 ? -23.458 8.197 6.900 1.00 93.94 73 ASN A C 1
ATOM 594 O O . ASN A 1 73 ? -22.252 8.457 6.911 1.00 93.94 73 ASN A O 1
ATOM 598 N N . PRO A 1 74 ? -24.402 9.102 6.573 1.00 74.94 74 PRO A N 1
ATOM 599 C CA . PRO A 1 74 ? -24.105 10.505 6.283 1.00 74.94 74 PRO A CA 1
ATOM 600 C C . PRO A 1 74 ? -23.641 11.297 7.509 1.00 74.94 74 PRO A C 1
ATOM 602 O O . PRO A 1 74 ? -24.095 10.982 8.633 1.00 74.94 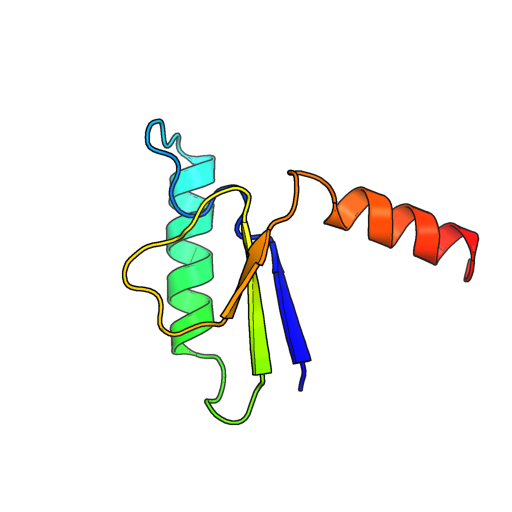74 PRO A O 1
#

Secondary structure (DSSP, 8-state):
-EEEEE-TTTT-TT--HHHHHHHHHHHHHHHHS-TTSEEEEEESS--TT--SEEEE--TTHHHHHHHHHHHH--

Radius of gyration: 13.28 Å; chains: 1; bounding box: 34×21×32 Å

Foldseek 3Di:
DEEEDECQLQDDPPDDPVSVVSVVVVVVVVVPDDPPYQYEYEYCDDDPPDPHHYDHDDPCVVVVVVVVVVVVPD

pLDDT: mean 88.06, std 5.74, range [74.12, 96.31]

Sequence (74 aa):
MKIGIDASRYADEKATGVEWYSWHIINSLLKIIPKSDDVVLYSREAIEGQPYKILKAKRFWTLGALSKEMRKNP